Protein AF-A0A9E5PA69-F1 (afdb_monomer_lite)

pLDDT: mean 85.33, std 10.98, range [56.16, 97.38]

Radius of gyration: 23.43 Å; chains: 1; bounding box: 46×42×72 Å

Structure (mmCIF, N/CA/C/O backbone):
data_AF-A0A9E5PA69-F1
#
_entry.id   AF-A0A9E5PA69-F1
#
loop_
_atom_site.group_PDB
_atom_site.id
_atom_site.type_symbol
_atom_site.label_atom_id
_atom_site.label_alt_id
_atom_site.label_comp_id
_atom_site.label_asym_id
_atom_site.label_entity_id
_atom_site.label_seq_id
_atom_site.pdbx_PDB_ins_code
_atom_site.Cartn_x
_atom_site.Cartn_y
_atom_site.Cartn_z
_atom_site.occupancy
_atom_site.B_iso_or_equiv
_atom_site.auth_seq_id
_atom_site.auth_comp_id
_atom_site.auth_asym_id
_atom_site.auth_atom_id
_atom_site.pdbx_PDB_model_num
ATOM 1 N N . MET A 1 1 ? 2.202 -19.490 -11.678 1.00 67.19 1 MET A N 1
ATOM 2 C CA . MET A 1 1 ? 1.284 -19.290 -10.526 1.00 67.19 1 MET A CA 1
ATOM 3 C C . MET A 1 1 ? 1.966 -19.084 -9.165 1.00 67.19 1 MET A C 1
ATOM 5 O O . MET A 1 1 ? 1.636 -18.099 -8.520 1.00 67.19 1 MET A O 1
ATOM 9 N N . ARG A 1 2 ? 2.890 -19.939 -8.676 1.00 86.44 2 ARG A N 1
ATOM 10 C CA . ARG A 1 2 ? 3.518 -19.733 -7.339 1.00 86.44 2 ARG A CA 1
ATOM 11 C C . ARG A 1 2 ? 4.260 -18.390 -7.204 1.00 86.44 2 ARG A C 1
ATOM 13 O O . ARG A 1 2 ? 4.097 -17.722 -6.191 1.00 86.44 2 ARG A O 1
ATOM 20 N N . ALA A 1 3 ? 5.015 -17.992 -8.231 1.00 87.19 3 ALA A N 1
ATOM 21 C CA . ALA A 1 3 ? 5.739 -16.718 -8.275 1.00 87.19 3 ALA A CA 1
ATOM 22 C C . ALA A 1 3 ? 4.803 -15.497 -8.220 1.00 87.19 3 ALA A C 1
ATOM 24 O O . ALA A 1 3 ? 4.945 -14.659 -7.339 1.00 87.19 3 ALA A O 1
ATOM 25 N N . GLN A 1 4 ? 3.781 -15.453 -9.082 1.00 89.00 4 GLN A N 1
ATOM 26 C CA . GLN A 1 4 ? 2.771 -14.382 -9.103 1.00 89.00 4 GLN A CA 1
ATOM 27 C C . GLN A 1 4 ? 2.048 -14.230 -7.760 1.00 89.00 4 GLN A C 1
ATOM 29 O O . GLN A 1 4 ? 1.807 -13.116 -7.309 1.00 89.00 4 GLN A O 1
ATOM 34 N N . ARG A 1 5 ? 1.744 -15.343 -7.078 1.00 92.94 5 ARG A N 1
ATOM 35 C CA . ARG A 1 5 ? 1.126 -15.296 -5.748 1.00 92.94 5 ARG A CA 1
ATOM 36 C C . ARG A 1 5 ? 2.055 -14.692 -4.692 1.00 92.94 5 ARG A C 1
ATOM 38 O O . ARG A 1 5 ? 1.574 -13.954 -3.843 1.00 92.94 5 ARG A O 1
ATOM 45 N N . ARG A 1 6 ? 3.361 -14.982 -4.744 1.00 94.94 6 ARG A N 1
ATOM 46 C CA . ARG A 1 6 ? 4.347 -14.332 -3.864 1.00 94.94 6 ARG A CA 1
ATOM 47 C C . ARG A 1 6 ? 4.488 -12.846 -4.178 1.00 94.94 6 ARG A C 1
ATOM 49 O O . ARG A 1 6 ? 4.497 -12.050 -3.253 1.00 94.94 6 ARG A O 1
ATOM 56 N N . LEU A 1 7 ? 4.525 -12.469 -5.456 1.00 95.81 7 LEU A N 1
ATOM 57 C CA . LEU A 1 7 ? 4.547 -11.060 -5.851 1.00 95.81 7 LEU A CA 1
ATOM 58 C C . LEU A 1 7 ? 3.320 -10.310 -5.319 1.00 95.81 7 LEU A C 1
ATOM 60 O O . LEU A 1 7 ? 3.471 -9.252 -4.727 1.00 95.81 7 LEU A O 1
ATOM 64 N N . ALA A 1 8 ? 2.121 -10.886 -5.439 1.00 95.38 8 ALA A N 1
ATOM 65 C CA . ALA A 1 8 ? 0.906 -10.294 -4.877 1.00 95.38 8 ALA A CA 1
ATOM 66 C C . ALA A 1 8 ? 0.974 -10.121 -3.345 1.00 95.38 8 ALA A C 1
ATOM 68 O O . ALA A 1 8 ? 0.465 -9.138 -2.813 1.00 95.38 8 ALA A O 1
ATOM 69 N N . GLN A 1 9 ? 1.621 -11.049 -2.631 1.00 95.50 9 GLN A N 1
ATOM 70 C CA . GLN A 1 9 ? 1.851 -10.923 -1.186 1.00 95.50 9 GLN A CA 1
ATOM 71 C C . GLN A 1 9 ? 2.828 -9.790 -0.854 1.00 95.50 9 GLN A C 1
ATOM 73 O O . GLN A 1 9 ? 2.574 -9.040 0.084 1.00 95.50 9 GLN A O 1
ATOM 78 N N . GLU A 1 10 ? 3.909 -9.643 -1.621 1.00 96.50 10 GLU A N 1
ATOM 79 C CA . GLU A 1 10 ? 4.859 -8.539 -1.442 1.00 96.50 10 GLU A CA 1
ATOM 80 C C . GLU A 1 10 ? 4.241 -7.182 -1.798 1.00 96.50 10 GLU A C 1
ATOM 82 O O . GLU A 1 10 ? 4.454 -6.216 -1.073 1.00 96.50 10 GLU A O 1
ATOM 87 N N . ILE A 1 11 ? 3.390 -7.116 -2.830 1.00 97.38 11 ILE A N 1
ATOM 88 C CA . ILE A 1 11 ? 2.582 -5.924 -3.139 1.00 97.38 11 ILE A CA 1
ATOM 89 C C . ILE A 1 11 ? 1.719 -5.545 -1.933 1.00 97.38 11 ILE A C 1
ATOM 91 O O . ILE A 1 11 ? 1.749 -4.399 -1.497 1.00 97.38 11 ILE A O 1
ATOM 95 N N . HIS A 1 12 ? 0.977 -6.499 -1.36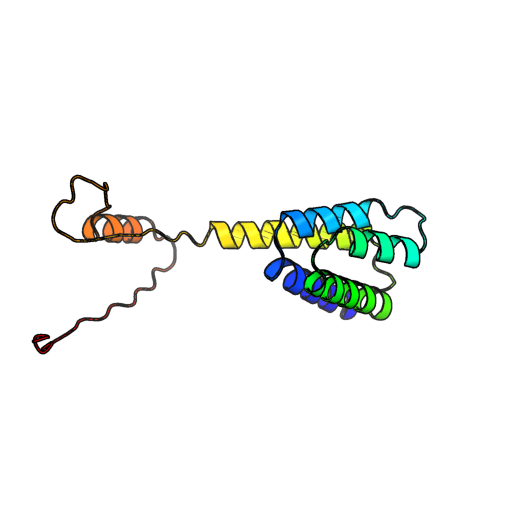4 1.00 96.19 12 HIS A N 1
ATOM 96 C CA . HIS A 1 12 ? 0.131 -6.225 -0.203 1.00 96.19 12 HIS A CA 1
ATOM 97 C C . HIS A 1 12 ? 0.942 -5.737 1.007 1.00 96.19 12 HIS A C 1
ATOM 99 O O . HIS A 1 12 ? 0.555 -4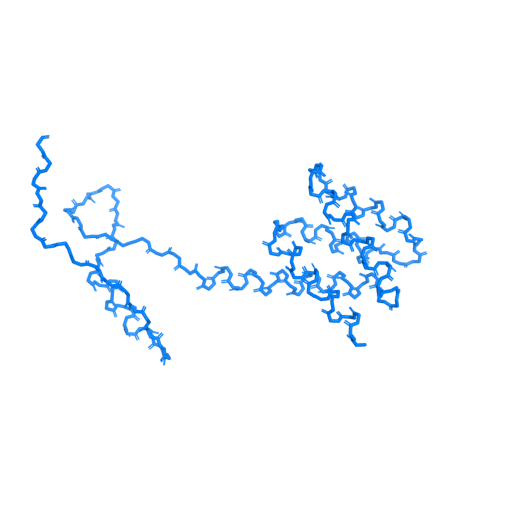.756 1.633 1.00 96.19 12 HIS A O 1
ATOM 105 N N . ARG A 1 13 ? 2.081 -6.375 1.312 1.00 94.88 13 ARG A N 1
ATOM 106 C CA . ARG A 1 13 ? 2.978 -5.947 2.401 1.00 94.88 13 ARG A CA 1
ATOM 107 C C . ARG A 1 13 ? 3.494 -4.531 2.197 1.00 94.88 13 ARG A C 1
ATOM 109 O O . ARG A 1 13 ? 3.527 -3.757 3.145 1.00 94.88 13 ARG A O 1
ATOM 116 N N . LEU A 1 14 ? 3.886 -4.202 0.967 1.00 94.94 14 LEU A N 1
ATOM 117 C CA . LEU A 1 14 ? 4.351 -2.867 0.628 1.00 94.94 14 LEU A CA 1
ATOM 118 C C . LEU A 1 14 ? 3.231 -1.840 0.834 1.00 94.94 14 LEU A C 1
ATOM 120 O O . LEU A 1 14 ? 3.456 -0.825 1.473 1.00 94.94 14 LEU A O 1
ATOM 124 N N . VAL A 1 15 ? 2.019 -2.118 0.355 1.00 95.88 15 VAL A N 1
ATOM 125 C CA . VAL A 1 15 ? 0.875 -1.207 0.507 1.00 95.88 15 VAL A CA 1
ATOM 126 C C . VAL A 1 15 ? 0.465 -1.016 1.967 1.00 95.88 15 VAL A C 1
ATOM 128 O O . VAL A 1 15 ? 0.205 0.109 2.370 1.00 95.88 15 VAL A O 1
ATOM 131 N N . ALA A 1 16 ? 0.444 -2.077 2.776 1.00 92.31 16 ALA A N 1
ATOM 132 C CA . ALA A 1 16 ? 0.051 -1.982 4.183 1.00 92.31 16 ALA A CA 1
ATOM 133 C C . ALA A 1 16 ? 0.952 -1.029 4.999 1.00 92.31 16 ALA A C 1
ATOM 135 O O . ALA A 1 16 ? 0.486 -0.398 5.955 1.00 92.31 16 ALA A O 1
ATOM 136 N N . ASP A 1 17 ? 2.221 -0.910 4.596 1.00 90.56 17 ASP A N 1
ATOM 137 C CA . ASP A 1 17 ? 3.258 -0.150 5.295 1.00 90.56 17 ASP A CA 1
ATOM 138 C C . ASP A 1 17 ? 3.506 1.255 4.706 1.00 90.56 17 ASP A C 1
ATOM 140 O O . ASP A 1 17 ? 4.260 2.033 5.297 1.00 90.56 17 ASP A O 1
ATOM 144 N N . LEU A 1 18 ? 2.917 1.597 3.552 1.00 90.81 18 LEU A N 1
ATOM 145 C CA . LEU A 1 18 ? 3.150 2.870 2.861 1.00 90.81 18 LEU A CA 1
ATOM 146 C C . LEU A 1 18 ? 1.907 3.775 2.842 1.00 90.81 18 LEU A C 1
ATOM 148 O O . LEU A 1 18 ? 0.790 3.275 2.775 1.00 90.81 18 LEU A O 1
ATOM 152 N N . PRO A 1 19 ? 2.080 5.113 2.838 1.00 89.81 19 PRO A N 1
ATOM 153 C CA . PRO A 1 19 ? 0.983 6.043 2.570 1.00 89.81 19 PRO A CA 1
ATOM 154 C C . PRO A 1 19 ? 0.433 5.898 1.145 1.00 89.81 19 PRO A C 1
ATOM 156 O O . PRO A 1 19 ? 1.202 5.696 0.195 1.00 89.81 19 PRO A O 1
ATOM 159 N N . ASP A 1 20 ? -0.872 6.107 0.981 1.00 90.44 20 ASP A N 1
ATOM 160 C CA . ASP A 1 20 ? -1.575 5.982 -0.301 1.00 90.44 20 ASP A CA 1
ATOM 161 C C . ASP A 1 20 ? -0.994 6.884 -1.394 1.00 90.44 20 ASP A C 1
ATOM 163 O O . ASP A 1 20 ? -0.861 6.463 -2.546 1.00 90.44 20 ASP A O 1
ATOM 167 N N . GLU A 1 21 ? -0.585 8.115 -1.074 1.00 91.00 21 GLU A N 1
ATOM 168 C CA . GLU A 1 21 ? 0.018 9.024 -2.056 1.00 91.00 21 GLU A CA 1
ATOM 169 C C . GLU A 1 21 ? 1.310 8.449 -2.644 1.00 91.00 21 GLU A C 1
ATOM 171 O O . GLU A 1 21 ? 1.614 8.646 -3.827 1.00 91.00 21 GLU A O 1
ATOM 176 N N . LEU A 1 22 ? 2.067 7.712 -1.831 1.00 92.31 22 LEU A N 1
ATOM 177 C CA . LEU A 1 22 ? 3.312 7.100 -2.262 1.00 92.31 22 LEU A CA 1
ATOM 178 C C . LEU A 1 22 ? 3.055 5.865 -3.123 1.00 92.31 22 LEU A C 1
ATOM 180 O O . LEU A 1 22 ? 3.704 5.706 -4.157 1.00 92.31 22 LEU A O 1
ATOM 184 N N . VAL A 1 23 ? 2.082 5.032 -2.744 1.00 94.88 23 VAL A N 1
ATOM 185 C CA . VAL A 1 23 ? 1.655 3.886 -3.559 1.00 94.88 23 VAL A CA 1
ATOM 186 C C . VAL A 1 23 ? 1.152 4.364 -4.922 1.00 94.88 23 VAL A C 1
ATOM 188 O O . VAL A 1 23 ? 1.563 3.831 -5.952 1.00 94.88 23 VAL A O 1
ATOM 191 N N . ASN A 1 24 ? 0.343 5.426 -4.949 1.00 93.62 24 ASN A N 1
ATOM 192 C CA . ASN A 1 24 ? -0.136 6.046 -6.182 1.00 93.62 24 ASN A CA 1
ATOM 193 C C . ASN A 1 24 ? 1.011 6.615 -7.029 1.00 93.62 24 ASN A C 1
ATOM 195 O O . ASN A 1 24 ? 1.027 6.455 -8.251 1.00 93.62 24 ASN A O 1
ATOM 199 N N . SER A 1 25 ? 1.997 7.259 -6.402 1.00 92.56 25 SER A N 1
ATOM 200 C CA . SER A 1 25 ? 3.182 7.777 -7.098 1.00 92.56 25 SER A CA 1
ATOM 201 C C . SER A 1 25 ? 4.015 6.651 -7.717 1.00 92.56 25 SER A C 1
ATOM 203 O O . SER A 1 25 ? 4.427 6.754 -8.874 1.00 92.56 25 SER A O 1
ATOM 205 N N . LEU A 1 26 ? 4.201 5.549 -6.985 1.00 94.00 26 LEU A N 1
ATOM 206 C CA . LEU A 1 26 ? 4.899 4.359 -7.462 1.00 94.00 26 LEU A CA 1
ATOM 207 C C . LEU A 1 26 ? 4.147 3.691 -8.619 1.00 94.00 26 LEU A C 1
ATOM 209 O O . LEU A 1 26 ? 4.742 3.426 -9.663 1.00 94.00 26 LEU A O 1
ATOM 213 N N . ALA A 1 27 ? 2.837 3.479 -8.478 1.00 94.88 27 ALA A N 1
ATOM 214 C CA . ALA A 1 27 ? 2.003 2.925 -9.539 1.00 94.88 27 ALA A CA 1
ATOM 215 C C . ALA A 1 27 ? 2.071 3.791 -10.806 1.00 94.88 27 ALA A C 1
ATOM 217 O O . ALA A 1 27 ? 2.300 3.274 -11.894 1.00 94.88 27 ALA A O 1
ATOM 218 N N . ASN A 1 28 ? 1.994 5.118 -10.674 1.00 92.50 28 ASN A N 1
ATOM 219 C CA . ASN A 1 28 ? 2.141 6.040 -11.802 1.00 92.50 28 ASN A CA 1
ATOM 220 C C . ASN A 1 28 ? 3.525 5.972 -12.468 1.00 92.50 28 ASN A C 1
ATOM 222 O O . ASN A 1 28 ? 3.622 6.096 -13.693 1.00 92.50 28 ASN A O 1
ATOM 226 N N . ALA A 1 29 ? 4.596 5.782 -11.692 1.00 92.06 29 ALA A N 1
ATOM 227 C CA . ALA A 1 29 ? 5.942 5.607 -12.233 1.00 92.06 29 ALA A CA 1
ATOM 228 C C . ALA A 1 29 ? 6.063 4.312 -13.057 1.00 92.06 29 ALA A C 1
ATOM 230 O O . ALA A 1 29 ? 6.711 4.316 -14.108 1.00 92.06 29 ALA A O 1
ATOM 231 N N . LEU A 1 30 ? 5.402 3.236 -12.617 1.00 91.94 30 LEU A N 1
ATOM 232 C CA . LEU A 1 30 ? 5.397 1.930 -13.282 1.00 91.94 30 LEU A CA 1
ATOM 233 C C . LEU A 1 30 ? 4.465 1.882 -14.505 1.00 91.94 30 LEU A C 1
ATOM 235 O O . LEU A 1 30 ? 4.870 1.370 -15.545 1.00 91.94 30 LEU A O 1
ATOM 239 N N . SER A 1 31 ? 3.280 2.497 -14.452 1.00 89.44 31 SER A N 1
ATOM 240 C CA . SER A 1 31 ? 2.345 2.571 -15.593 1.00 89.44 31 SER A CA 1
ATOM 241 C C . SER A 1 31 ? 2.899 3.361 -16.784 1.00 89.44 31 SER A C 1
ATOM 243 O O . SER A 1 31 ? 2.417 3.239 -17.903 1.00 89.44 31 SER A O 1
ATOM 245 N N . ARG A 1 32 ? 3.924 4.195 -16.565 1.00 81.25 32 ARG A N 1
ATOM 246 C CA . ARG A 1 32 ? 4.628 4.951 -17.616 1.00 81.25 32 ARG A CA 1
ATOM 247 C C . ARG A 1 32 ? 5.883 4.226 -18.117 1.00 81.25 32 ARG A C 1
ATOM 249 O O . ARG A 1 32 ? 6.796 4.867 -18.650 1.00 81.25 32 ARG A O 1
ATOM 256 N N . ALA A 1 33 ? 5.979 2.914 -17.899 1.00 75.31 33 ALA A N 1
ATOM 257 C CA . ALA A 1 33 ? 7.135 2.120 -18.292 1.00 75.31 33 ALA A CA 1
ATOM 258 C C . ALA A 1 33 ? 7.302 2.042 -19.816 1.00 75.31 33 ALA A C 1
ATOM 260 O O . ALA A 1 33 ? 8.410 2.281 -20.293 1.00 75.31 33 ALA A O 1
ATOM 261 N N . GLY A 1 34 ? 6.230 1.794 -20.577 1.00 74.88 34 GLY A N 1
ATOM 262 C CA . GLY A 1 34 ? 6.302 1.655 -22.036 1.00 74.88 34 GLY A CA 1
ATOM 263 C C . GLY A 1 34 ? 7.398 0.668 -22.462 1.00 74.88 34 GLY A C 1
ATOM 264 O O . GLY A 1 34 ? 7.518 -0.414 -21.900 1.00 74.88 34 GLY A O 1
ATOM 265 N N . THR A 1 35 ? 8.246 1.063 -23.417 1.00 73.94 35 THR A N 1
ATOM 266 C CA . THR A 1 35 ? 9.403 0.268 -23.881 1.00 73.94 35 THR A CA 1
ATOM 267 C C . THR A 1 35 ? 10.702 0.563 -23.115 1.00 73.94 35 THR A C 1
ATOM 269 O O . THR A 1 35 ? 11.790 0.323 -23.642 1.00 73.94 35 THR A O 1
ATOM 272 N N . ALA A 1 36 ? 10.632 1.174 -21.928 1.00 80.19 36 ALA A N 1
ATOM 273 C CA . ALA A 1 36 ? 11.823 1.539 -21.166 1.00 80.19 36 ALA A CA 1
ATOM 274 C C . ALA A 1 36 ? 12.553 0.305 -20.613 1.00 80.19 36 ALA A C 1
ATOM 276 O O . ALA A 1 36 ? 11.932 -0.684 -20.229 1.00 80.19 36 ALA A O 1
ATOM 277 N N . ASP A 1 37 ? 13.880 0.401 -20.509 1.00 87.31 37 ASP A N 1
ATOM 278 C CA . ASP A 1 37 ? 14.693 -0.618 -19.842 1.00 87.31 37 ASP A CA 1
ATOM 279 C C . ASP A 1 37 ? 14.373 -0.679 -18.338 1.00 87.31 37 ASP A C 1
ATOM 281 O O . ASP A 1 37 ? 14.084 0.341 -17.695 1.00 87.31 37 ASP A O 1
ATOM 285 N N . TRP A 1 38 ? 14.499 -1.871 -17.754 1.00 87.62 38 TRP A N 1
ATOM 286 C CA . TRP A 1 38 ? 14.287 -2.134 -16.333 1.00 87.62 38 TRP A CA 1
ATOM 287 C C . TRP A 1 38 ? 15.068 -1.165 -15.442 1.00 87.62 38 TRP A C 1
ATOM 289 O O . TRP A 1 38 ? 14.530 -0.646 -14.465 1.00 87.62 38 TRP A O 1
ATOM 299 N N . ARG A 1 39 ? 16.317 -0.840 -15.805 1.00 89.56 39 ARG A N 1
ATOM 300 C CA . ARG A 1 39 ? 17.141 0.118 -15.046 1.00 89.56 39 ARG A CA 1
ATOM 301 C C . ARG A 1 39 ? 16.483 1.493 -14.929 1.00 89.56 39 ARG A C 1
ATOM 303 O O . ARG A 1 39 ? 16.537 2.104 -13.865 1.00 89.56 39 ARG A O 1
ATOM 310 N N . GLN A 1 40 ? 15.839 1.969 -15.995 1.00 90.00 40 GLN A N 1
ATOM 311 C CA . GLN A 1 40 ? 15.148 3.262 -16.004 1.00 90.00 40 GLN A CA 1
ATOM 312 C C . GLN A 1 40 ? 13.822 3.205 -15.246 1.00 90.00 40 GLN A C 1
ATOM 314 O O . GLN A 1 40 ? 13.439 4.176 -14.596 1.00 90.00 40 GLN A O 1
ATOM 319 N N . ILE A 1 41 ? 13.106 2.082 -15.323 1.00 89.06 41 ILE A N 1
ATOM 320 C CA . ILE A 1 41 ? 11.887 1.850 -14.538 1.00 89.06 41 ILE A CA 1
ATOM 321 C C . ILE A 1 41 ? 12.230 1.868 -13.045 1.00 89.06 41 ILE A C 1
ATOM 323 O O . ILE A 1 41 ? 11.630 2.630 -12.289 1.00 89.06 41 ILE A O 1
ATOM 327 N N . ARG A 1 42 ? 13.257 1.110 -12.641 1.00 92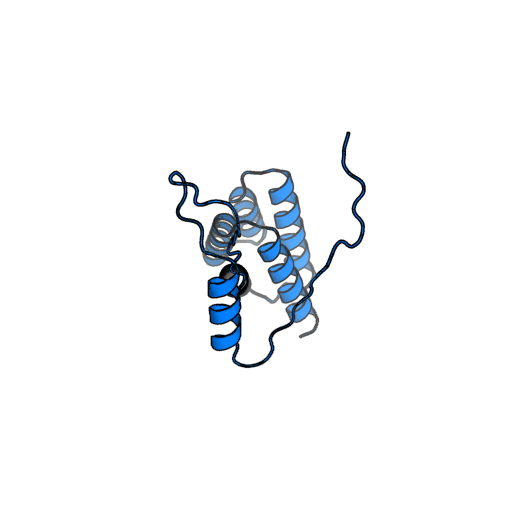.75 42 ARG A N 1
ATOM 328 C CA . ARG A 1 42 ? 13.726 1.035 -11.254 1.00 92.75 42 ARG A CA 1
ATOM 329 C C . ARG A 1 42 ? 14.167 2.397 -10.725 1.00 92.75 42 ARG A C 1
ATOM 331 O O . ARG A 1 42 ? 13.749 2.776 -9.638 1.00 92.75 42 ARG A O 1
ATOM 338 N N . ALA A 1 43 ? 14.974 3.140 -11.487 1.00 90.69 43 ALA A N 1
ATOM 339 C CA . ALA A 1 43 ? 15.421 4.475 -11.085 1.00 90.69 43 ALA A CA 1
ATOM 340 C C . ALA A 1 43 ? 14.233 5.421 -10.847 1.00 90.69 43 ALA A C 1
ATOM 342 O O . ALA A 1 43 ? 14.119 5.989 -9.768 1.00 90.69 43 ALA A O 1
ATOM 343 N N . ARG A 1 44 ? 13.287 5.497 -11.795 1.00 89.94 44 ARG A N 1
ATOM 344 C CA . ARG A 1 44 ? 12.079 6.331 -11.656 1.00 89.94 44 ARG A CA 1
ATOM 345 C C . ARG A 1 44 ? 11.225 5.946 -10.448 1.00 89.94 44 ARG A C 1
ATOM 347 O O . ARG A 1 44 ? 10.737 6.825 -9.746 1.00 89.94 44 ARG A O 1
ATOM 354 N N . ALA A 1 45 ? 11.038 4.650 -10.216 1.00 90.81 45 ALA A N 1
ATOM 355 C CA . ALA A 1 45 ? 10.259 4.141 -9.094 1.00 90.81 45 ALA A CA 1
ATOM 356 C C . ALA A 1 45 ? 10.896 4.486 -7.735 1.00 90.81 45 ALA A C 1
ATOM 358 O O . ALA A 1 45 ? 10.189 4.877 -6.810 1.00 90.81 45 ALA A O 1
ATOM 359 N N . VAL A 1 46 ? 12.225 4.394 -7.621 1.00 91.69 46 VAL A N 1
ATOM 360 C CA . VAL A 1 46 ? 12.958 4.772 -6.401 1.00 91.69 46 VAL A CA 1
ATOM 361 C C . VAL A 1 46 ? 12.998 6.294 -6.219 1.00 91.69 46 VAL A C 1
ATOM 363 O O . VAL A 1 46 ? 12.815 6.778 -5.103 1.00 91.69 46 VAL A O 1
ATOM 366 N N . ASP A 1 47 ? 13.181 7.058 -7.298 1.00 89.31 47 ASP A N 1
ATOM 367 C CA . ASP A 1 47 ? 13.220 8.527 -7.263 1.00 89.31 47 ASP A CA 1
ATOM 368 C C . ASP A 1 47 ? 11.865 9.151 -6.901 1.00 89.31 47 ASP A C 1
ATOM 370 O O . ASP A 1 47 ? 11.826 10.240 -6.326 1.00 89.31 47 ASP A O 1
ATOM 374 N N . ALA A 1 48 ? 10.755 8.452 -7.169 1.00 85.81 48 ALA A N 1
ATOM 375 C CA . ALA A 1 48 ? 9.417 8.859 -6.734 1.00 85.81 48 ALA A CA 1
ATOM 376 C C . ALA A 1 48 ? 9.264 8.893 -5.201 1.00 85.81 48 ALA A C 1
ATOM 378 O O . ALA A 1 48 ? 8.344 9.520 -4.677 1.00 85.81 48 ALA A O 1
ATOM 379 N N . VAL A 1 49 ? 10.167 8.240 -4.468 1.00 87.75 49 VAL A N 1
ATOM 380 C CA . VAL A 1 49 ? 10.173 8.196 -3.007 1.00 87.75 49 VAL A CA 1
ATOM 381 C C . VAL A 1 49 ? 11.178 9.217 -2.484 1.00 87.75 49 VAL A C 1
ATOM 383 O O . VAL A 1 49 ? 12.325 9.226 -2.913 1.00 87.75 49 VAL A O 1
ATOM 386 N N . ALA A 1 50 ? 10.811 10.071 -1.528 1.00 85.00 50 ALA A N 1
ATOM 387 C CA . ALA A 1 50 ? 11.753 11.038 -0.943 1.00 85.00 50 ALA A CA 1
ATOM 388 C C . ALA A 1 50 ? 12.567 10.458 0.231 1.00 85.00 50 ALA A C 1
ATOM 390 O O . ALA A 1 50 ? 13.742 10.777 0.402 1.00 85.00 50 ALA A O 1
ATOM 391 N N . GLN A 1 51 ? 11.945 9.607 1.050 1.00 87.62 51 GLN A N 1
ATOM 392 C CA . GLN A 1 51 ? 12.514 9.132 2.313 1.00 87.62 51 GLN A CA 1
ATOM 393 C C . GLN A 1 51 ? 13.501 7.966 2.101 1.00 87.62 51 GLN A C 1
ATOM 395 O O . GLN A 1 51 ? 13.116 6.968 1.489 1.00 87.62 51 GLN A O 1
ATOM 400 N N . PRO A 1 52 ? 14.737 8.022 2.642 1.00 86.69 52 PRO A N 1
ATOM 401 C CA . PRO A 1 52 ? 15.758 6.991 2.416 1.00 86.69 52 PRO A CA 1
ATOM 402 C C . PRO A 1 52 ? 15.351 5.571 2.833 1.00 86.69 52 PRO A C 1
ATOM 404 O O . PRO A 1 52 ? 15.520 4.645 2.048 1.00 86.69 52 PRO A O 1
ATOM 407 N N . GLY A 1 53 ? 14.761 5.395 4.022 1.00 86.81 53 GLY A N 1
ATOM 408 C CA . GLY A 1 53 ? 14.336 4.064 4.484 1.00 86.81 53 GLY A CA 1
ATOM 409 C C . GLY A 1 53 ? 13.209 3.467 3.634 1.00 86.81 53 GLY A C 1
ATOM 410 O O . GLY A 1 53 ? 13.139 2.262 3.423 1.00 86.81 53 GLY A O 1
ATOM 411 N N . VAL A 1 54 ? 12.352 4.319 3.069 1.00 89.25 54 VAL A N 1
ATOM 412 C CA . VAL A 1 54 ? 11.282 3.874 2.173 1.00 89.25 54 VAL A CA 1
ATOM 413 C C . VAL A 1 54 ? 11.826 3.545 0.780 1.00 89.25 54 VAL A C 1
ATOM 415 O O . VAL A 1 54 ? 11.371 2.591 0.152 1.00 89.25 54 VAL A O 1
ATOM 418 N N . ARG A 1 55 ? 12.842 4.284 0.308 1.00 91.94 55 ARG A N 1
ATOM 419 C CA . ARG A 1 55 ? 13.551 3.983 -0.949 1.00 91.94 55 ARG A CA 1
ATOM 420 C C . ARG A 1 55 ? 14.179 2.601 -0.929 1.00 91.94 55 ARG A C 1
ATOM 422 O O . ARG A 1 55 ? 14.077 1.894 -1.925 1.00 91.94 55 ARG A O 1
ATOM 429 N N . GLU A 1 56 ? 14.823 2.240 0.177 1.00 91.69 56 GLU A N 1
ATOM 430 C CA . GLU A 1 56 ? 15.427 0.918 0.355 1.00 91.69 56 GLU A CA 1
ATOM 431 C C . GLU A 1 56 ? 14.371 -0.174 0.186 1.00 91.69 56 GLU A C 1
ATOM 433 O O . GLU A 1 56 ? 14.516 -1.042 -0.670 1.00 91.69 56 GLU A O 1
ATOM 438 N N . ARG A 1 57 ? 13.241 -0.040 0.883 1.00 92.62 57 ARG A N 1
ATOM 439 C CA . ARG A 1 57 ? 12.150 -1.016 0.836 1.00 92.62 57 ARG A CA 1
ATOM 440 C C . ARG A 1 57 ? 11.486 -1.141 -0.535 1.0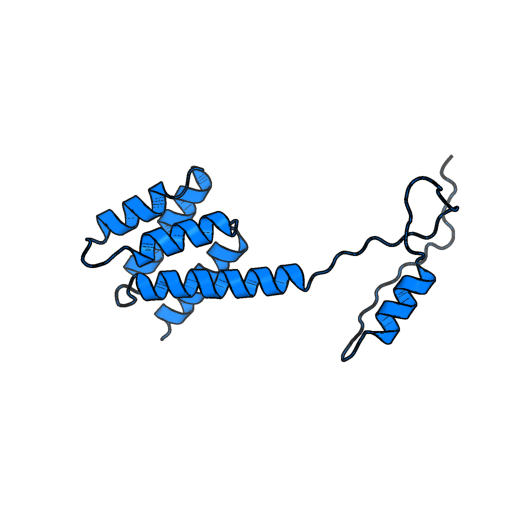0 92.62 57 ARG A C 1
ATOM 442 O O . ARG A 1 57 ? 11.177 -2.243 -0.982 1.00 92.62 57 ARG A O 1
ATOM 449 N N . VAL A 1 58 ? 11.295 -0.021 -1.235 1.00 94.56 58 VAL A N 1
ATOM 450 C CA . VAL A 1 58 ? 10.825 -0.029 -2.630 1.00 94.56 58 VAL A CA 1
ATOM 451 C C . VAL A 1 58 ? 11.866 -0.681 -3.544 1.00 94.56 58 VAL A C 1
ATOM 453 O O . VAL A 1 58 ? 11.504 -1.467 -4.413 1.00 94.56 58 VAL A O 1
ATOM 456 N N . GLY A 1 59 ? 13.156 -0.413 -3.333 1.00 94.06 59 GLY A N 1
ATOM 457 C CA . GLY A 1 59 ? 14.249 -1.062 -4.056 1.00 94.06 59 GLY A CA 1
ATOM 458 C C . GLY A 1 59 ? 14.249 -2.582 -3.881 1.00 94.06 59 GLY A C 1
ATOM 459 O O . GLY A 1 59 ? 14.273 -3.301 -4.876 1.00 94.06 59 GLY A O 1
ATOM 460 N N . GLU A 1 60 ? 14.137 -3.062 -2.641 1.00 94.31 60 GLU A N 1
ATOM 461 C CA . GLU A 1 60 ? 14.035 -4.489 -2.314 1.00 94.31 60 GLU A CA 1
ATOM 462 C C . GLU A 1 60 ? 12.833 -5.150 -2.996 1.00 94.31 60 GLU A C 1
ATOM 464 O O . GLU A 1 60 ? 12.965 -6.227 -3.580 1.00 94.31 60 GLU A O 1
ATOM 469 N N . PHE A 1 61 ? 11.672 -4.490 -2.980 1.00 96.12 61 PHE A N 1
ATOM 470 C CA . PHE A 1 61 ? 10.480 -4.959 -3.685 1.00 96.12 61 PHE A CA 1
ATOM 471 C C . PHE A 1 61 ? 10.720 -5.096 -5.197 1.00 96.12 61 PHE A C 1
ATOM 473 O O . PHE A 1 61 ? 10.378 -6.121 -5.793 1.00 96.12 61 PHE A O 1
ATOM 480 N N . LEU A 1 62 ? 11.328 -4.085 -5.825 1.00 95.19 62 LEU A N 1
ATOM 481 C CA . LEU A 1 62 ? 11.625 -4.091 -7.259 1.00 95.19 62 LEU A CA 1
ATOM 482 C C . LEU A 1 62 ? 12.627 -5.199 -7.614 1.00 95.19 62 LEU A C 1
ATOM 484 O O . LEU A 1 62 ? 12.435 -5.916 -8.597 1.00 95.19 62 LEU A O 1
ATOM 488 N N . ASP A 1 63 ? 13.668 -5.378 -6.801 1.00 94.56 63 ASP A N 1
ATOM 489 C CA . ASP A 1 63 ? 14.685 -6.411 -7.004 1.00 94.56 63 ASP A CA 1
ATOM 490 C C . ASP A 1 63 ? 14.096 -7.822 -6.803 1.00 94.56 63 ASP A C 1
ATOM 492 O O . ASP A 1 63 ? 14.386 -8.742 -7.581 1.00 94.56 63 ASP A O 1
ATOM 496 N N . PHE A 1 64 ? 13.195 -7.986 -5.826 1.00 95.62 64 PHE A N 1
ATOM 497 C CA . PHE A 1 64 ? 12.424 -9.212 -5.625 1.00 95.62 64 PHE A CA 1
ATOM 498 C C . PHE A 1 64 ? 11.552 -9.531 -6.840 1.00 95.62 64 PHE A C 1
ATOM 500 O O . PHE A 1 64 ? 11.589 -10.662 -7.336 1.00 95.62 64 PHE A O 1
ATOM 507 N N . TRP A 1 65 ? 10.783 -8.556 -7.329 1.00 95.06 65 TRP A N 1
ATOM 508 C CA . TRP A 1 65 ? 9.912 -8.726 -8.488 1.00 95.06 65 TRP A CA 1
ATOM 509 C C . TRP A 1 65 ? 10.712 -9.133 -9.727 1.00 95.06 65 TRP A C 1
ATOM 511 O O . TRP A 1 65 ? 10.417 -10.180 -10.307 1.00 95.06 65 TRP A O 1
ATOM 521 N N . CYS A 1 66 ? 11.765 -8.387 -10.069 1.00 93.19 66 CYS A N 1
ATOM 522 C CA . CYS A 1 66 ? 12.621 -8.676 -11.221 1.00 93.19 66 CYS A CA 1
ATOM 523 C C . CYS A 1 66 ? 13.206 -10.098 -11.170 1.00 93.19 66 CYS A C 1
ATOM 525 O O . CYS A 1 66 ? 13.221 -10.811 -12.171 1.00 93.19 66 CYS A O 1
ATOM 527 N N . SER A 1 67 ? 13.629 -10.546 -9.985 1.00 93.56 67 SER A N 1
ATOM 528 C CA . SER A 1 67 ? 14.266 -11.858 -9.819 1.00 93.56 67 SER A CA 1
ATOM 529 C C . SER A 1 67 ? 13.278 -13.030 -9.814 1.00 93.56 67 SER A C 1
ATOM 531 O O . SER A 1 67 ? 13.629 -14.134 -10.223 1.00 93.56 67 SER A O 1
ATOM 533 N N . ASN A 1 68 ? 12.056 -12.829 -9.311 1.00 94.25 68 ASN A N 1
ATOM 534 C CA . ASN A 1 68 ? 11.118 -13.927 -9.039 1.00 94.25 68 ASN A CA 1
ATOM 535 C C . ASN A 1 68 ? 9.945 -13.996 -10.019 1.00 94.25 68 ASN A C 1
ATOM 537 O O . ASN A 1 68 ? 9.337 -15.058 -10.156 1.00 94.25 68 ASN A O 1
ATOM 541 N N . ALA A 1 69 ? 9.591 -12.884 -10.658 1.00 93.56 69 ALA A N 1
ATOM 542 C CA . ALA A 1 69 ? 8.462 -12.786 -11.574 1.00 93.56 69 ALA A CA 1
ATOM 543 C C . ALA A 1 69 ? 8.770 -11.835 -12.754 1.00 93.56 69 ALA A C 1
ATOM 545 O O . ALA A 1 69 ? 8.015 -10.885 -12.969 1.00 93.56 69 ALA A O 1
ATOM 546 N N . PRO A 1 70 ? 9.844 -12.094 -13.531 1.00 91.00 70 PRO A N 1
ATOM 547 C CA . PRO A 1 70 ? 10.258 -11.234 -14.646 1.00 91.00 70 PRO A CA 1
ATOM 548 C C . PRO A 1 70 ? 9.224 -11.164 -15.779 1.00 91.00 70 PRO A C 1
ATOM 550 O O . PRO A 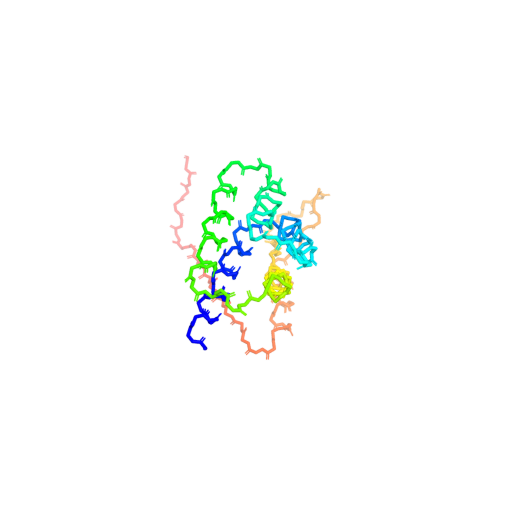1 70 ? 9.190 -10.184 -16.513 1.00 91.00 70 PRO A O 1
ATOM 553 N N . ASP A 1 71 ? 8.366 -12.181 -15.904 1.00 91.12 71 ASP A N 1
ATOM 554 C CA . ASP A 1 71 ? 7.307 -12.236 -16.920 1.00 91.12 71 ASP A CA 1
ATOM 555 C C . ASP A 1 71 ? 6.100 -11.341 -16.587 1.00 91.12 71 ASP A C 1
ATOM 557 O O . ASP A 1 71 ? 5.192 -11.200 -17.404 1.00 91.12 71 ASP A O 1
ATOM 561 N N . VAL A 1 72 ? 6.036 -10.790 -15.369 1.00 92.44 72 VAL A N 1
ATOM 562 C CA . VAL A 1 72 ? 4.980 -9.850 -14.980 1.00 92.44 72 VAL A CA 1
ATOM 563 C C . VAL A 1 72 ? 5.415 -8.464 -15.408 1.00 92.44 72 VAL A C 1
ATOM 565 O O . VAL A 1 72 ? 6.427 -7.956 -14.930 1.00 92.44 72 VAL A O 1
ATOM 568 N N . ASP A 1 73 ? 4.641 -7.861 -16.299 1.00 92.31 73 ASP A N 1
ATOM 569 C CA . ASP A 1 73 ? 4.918 -6.540 -16.831 1.00 92.31 73 ASP A CA 1
ATOM 570 C C . ASP A 1 73 ? 4.677 -5.426 -15.783 1.00 92.31 73 ASP A C 1
ATOM 572 O O . ASP A 1 73 ? 3.933 -5.613 -14.811 1.00 92.31 73 ASP A O 1
ATOM 576 N N . PRO A 1 74 ? 5.297 -4.245 -15.957 1.00 93.75 74 PRO A N 1
ATOM 577 C CA . PRO A 1 74 ? 5.142 -3.135 -15.021 1.00 93.75 74 PRO A CA 1
ATOM 578 C C . PRO A 1 74 ? 3.716 -2.615 -14.859 1.00 93.75 74 PRO A C 1
ATOM 580 O O . PRO A 1 74 ? 3.370 -2.161 -13.768 1.00 93.75 74 PRO A O 1
ATOM 583 N N . GLU A 1 75 ? 2.885 -2.687 -15.900 1.00 93.44 75 GLU A N 1
ATOM 584 C CA . GLU A 1 75 ? 1.497 -2.221 -15.838 1.00 93.44 75 GLU A CA 1
ATOM 585 C C . GLU A 1 75 ? 0.661 -3.151 -14.950 1.00 93.44 75 GLU A C 1
ATOM 587 O O . GLU A 1 75 ? -0.115 -2.679 -14.118 1.00 93.44 75 GLU A O 1
ATOM 592 N N . SER A 1 76 ? 0.896 -4.464 -15.029 1.00 94.81 76 SER A N 1
ATOM 593 C CA . SER A 1 76 ? 0.309 -5.456 -14.124 1.00 94.81 76 SER A CA 1
ATOM 594 C C . SER A 1 76 ? 0.683 -5.205 -12.660 1.00 94.81 76 SER A C 1
ATOM 596 O O . SER A 1 76 ? -0.172 -5.312 -11.776 1.00 94.81 76 SER A O 1
ATOM 598 N N . VAL A 1 77 ? 1.939 -4.843 -12.375 1.00 95.69 77 VAL A N 1
ATOM 599 C CA . VAL A 1 77 ? 2.363 -4.498 -11.005 1.00 95.69 77 VAL A CA 1
ATOM 600 C C . VAL A 1 77 ? 1.742 -3.188 -10.537 1.00 95.69 77 VAL A C 1
ATOM 602 O O . VAL A 1 77 ? 1.269 -3.117 -9.403 1.00 95.69 77 VAL A O 1
ATOM 605 N N . ALA A 1 78 ? 1.683 -2.1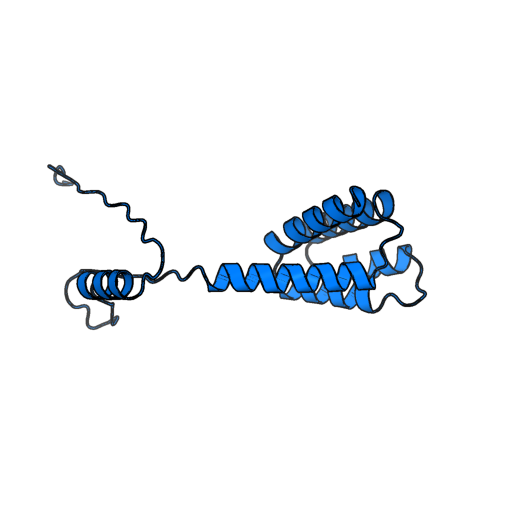74 -11.401 1.00 95.88 78 ALA A N 1
ATOM 606 C CA . ALA A 1 78 ? 1.036 -0.904 -11.094 1.00 95.88 78 ALA A CA 1
ATOM 607 C C . ALA A 1 78 ? -0.450 -1.089 -10.756 1.00 95.88 78 ALA A C 1
ATOM 609 O O . ALA A 1 78 ? -0.924 -0.583 -9.738 1.00 95.88 78 ALA A O 1
ATOM 610 N N . LEU A 1 79 ? -1.173 -1.875 -11.560 1.00 96.62 79 LEU A N 1
ATOM 611 C CA . LEU A 1 79 ? -2.564 -2.226 -11.288 1.00 96.62 79 LEU A CA 1
ATOM 612 C C . LEU A 1 79 ? -2.701 -3.007 -9.975 1.00 96.62 79 LEU A C 1
ATOM 614 O O . LEU A 1 79 ? -3.621 -2.748 -9.202 1.00 96.62 79 LEU A O 1
ATOM 618 N N . GLY A 1 80 ? -1.775 -3.928 -9.694 1.00 97.06 80 GLY A N 1
ATOM 619 C CA . GLY A 1 80 ? -1.731 -4.669 -8.435 1.00 97.06 80 GLY A CA 1
ATOM 620 C C . GLY A 1 80 ? -1.562 -3.765 -7.211 1.00 97.06 80 GLY A C 1
ATOM 621 O O . GLY A 1 80 ? -2.271 -3.950 -6.223 1.00 97.06 80 GLY A O 1
ATOM 622 N N . LEU A 1 81 ? -0.676 -2.767 -7.288 1.00 96.94 81 LEU A N 1
ATOM 623 C CA . LEU A 1 81 ? -0.478 -1.763 -6.237 1.00 96.94 81 LEU A CA 1
ATOM 624 C C . LEU A 1 81 ? -1.753 -0.948 -5.991 1.00 96.94 81 LEU A C 1
ATOM 626 O O . LEU A 1 81 ? -2.177 -0.823 -4.847 1.00 96.94 81 LEU A O 1
ATOM 630 N N . LEU A 1 82 ? -2.395 -0.452 -7.054 1.00 96.75 82 LEU A N 1
ATOM 631 C CA . LEU A 1 82 ? -3.641 0.318 -6.949 1.00 96.75 82 LEU A CA 1
ATOM 632 C C . LEU A 1 82 ? -4.788 -0.517 -6.370 1.00 96.75 82 LEU A C 1
ATOM 634 O O . LEU A 1 82 ? -5.529 -0.048 -5.510 1.00 96.75 82 LEU A O 1
ATOM 638 N N . ALA A 1 83 ? -4.927 -1.767 -6.816 1.00 96.50 83 ALA A N 1
ATOM 639 C CA . ALA A 1 83 ? -5.948 -2.672 -6.304 1.00 96.50 83 ALA A CA 1
ATOM 640 C C . ALA A 1 83 ? -5.729 -2.982 -4.817 1.00 96.50 83 ALA A C 1
ATOM 642 O O . ALA A 1 83 ? -6.679 -2.948 -4.037 1.00 96.50 83 ALA A O 1
ATOM 643 N N . ALA A 1 84 ? -4.484 -3.251 -4.415 1.00 96.50 84 ALA A N 1
ATOM 644 C CA . ALA A 1 84 ? -4.142 -3.476 -3.018 1.00 96.50 84 ALA A CA 1
ATOM 645 C C . ALA A 1 84 ? -4.389 -2.223 -2.163 1.00 96.50 84 ALA A C 1
ATOM 647 O O . ALA A 1 84 ? -4.957 -2.362 -1.084 1.00 96.50 84 ALA A O 1
ATOM 648 N N . ALA A 1 85 ? -4.041 -1.024 -2.649 1.00 95.19 85 ALA A N 1
ATOM 649 C CA . ALA A 1 85 ? -4.304 0.239 -1.950 1.00 95.19 85 ALA A CA 1
ATOM 650 C C . ALA A 1 85 ? -5.801 0.466 -1.740 1.00 95.19 85 ALA A C 1
ATOM 652 O O . ALA A 1 85 ? -6.240 0.723 -0.627 1.00 95.19 85 ALA A O 1
ATOM 653 N N . GLN A 1 86 ? -6.610 0.259 -2.781 1.00 93.81 86 GLN A N 1
ATOM 654 C CA . GLN A 1 86 ? -8.061 0.411 -2.687 1.00 93.81 86 GLN A CA 1
ATOM 655 C C . GLN A 1 86 ? -8.688 -0.557 -1.673 1.00 93.81 86 GLN A C 1
ATOM 657 O O . GLN A 1 86 ? -9.623 -0.198 -0.955 1.00 93.81 86 GLN A O 1
ATOM 662 N N . VAL A 1 87 ? -8.197 -1.798 -1.623 1.00 92.44 87 VAL A N 1
ATOM 663 C CA . VAL A 1 87 ? -8.646 -2.802 -0.650 1.00 92.44 87 VAL A CA 1
ATOM 664 C C . VAL A 1 87 ? -8.221 -2.411 0.764 1.00 92.44 87 VAL A C 1
ATOM 666 O O . VAL A 1 87 ? -9.034 -2.481 1.684 1.00 92.44 87 VAL A O 1
ATOM 669 N N . GLU A 1 88 ? -6.979 -1.969 0.935 1.00 90.88 88 GLU A N 1
ATOM 670 C CA . GLU A 1 88 ? -6.438 -1.546 2.223 1.00 90.88 88 GLU A CA 1
ATOM 671 C C . GLU A 1 88 ? -7.183 -0.323 2.773 1.00 90.88 88 GLU A C 1
ATOM 673 O O . GLU A 1 88 ? -7.622 -0.340 3.922 1.00 90.88 88 GLU A O 1
ATOM 678 N N . GLU A 1 89 ? -7.441 0.683 1.938 1.00 88.00 89 GLU A N 1
ATOM 679 C CA . GLU A 1 89 ? -8.207 1.866 2.330 1.00 88.00 89 GLU A CA 1
ATOM 680 C C . GLU A 1 89 ? -9.663 1.514 2.660 1.00 88.00 89 GLU A C 1
ATOM 682 O O . GLU A 1 89 ? -10.225 1.968 3.661 1.00 88.00 89 GLU A O 1
ATOM 687 N N . HIS A 1 90 ? -10.276 0.602 1.895 1.00 87.19 90 HIS A N 1
ATOM 688 C CA . HIS A 1 90 ? -11.594 0.071 2.236 1.00 87.19 90 HIS A CA 1
ATOM 689 C C . HIS A 1 90 ? -11.599 -0.609 3.616 1.00 87.19 90 HIS A C 1
ATOM 691 O O . HIS A 1 90 ? -12.541 -0.427 4.391 1.00 87.19 90 HIS A O 1
ATOM 697 N N . HIS A 1 91 ? -10.558 -1.372 3.956 1.00 84.31 91 HIS A N 1
ATOM 698 C CA . HIS A 1 91 ? -10.430 -1.993 5.274 1.00 84.31 91 HIS A CA 1
ATOM 699 C C . HIS A 1 91 ? -10.190 -0.967 6.389 1.00 84.31 91 HIS A C 1
ATOM 701 O O . HIS A 1 91 ? -10.846 -1.069 7.430 1.00 84.31 91 HIS A O 1
ATOM 707 N N . ARG A 1 92 ? -9.345 0.049 6.166 1.00 79.94 92 ARG A N 1
ATOM 708 C CA . ARG A 1 92 ? -9.097 1.143 7.123 1.00 79.94 92 ARG A CA 1
ATOM 709 C C . ARG A 1 92 ? -10.360 1.947 7.402 1.00 79.94 92 ARG A C 1
ATOM 711 O O . ARG A 1 92 ? -10.707 2.168 8.557 1.00 79.94 92 ARG A O 1
ATOM 718 N N . HIS A 1 93 ? -11.126 2.296 6.373 1.00 75.19 93 HIS A N 1
ATOM 719 C CA . HIS A 1 93 ? -12.394 3.009 6.536 1.00 75.19 93 HIS A CA 1
ATOM 720 C C . HIS A 1 93 ? -13.501 2.186 7.203 1.00 75.19 93 HIS A C 1
ATOM 722 O O . HIS A 1 93 ? -14.389 2.750 7.851 1.00 75.19 93 HIS A O 1
ATOM 728 N N . ARG A 1 94 ? -13.480 0.855 7.062 1.00 74.94 94 ARG A N 1
ATOM 729 C CA . ARG A 1 94 ? -14.405 -0.030 7.790 1.00 74.94 94 ARG A CA 1
ATOM 730 C C . ARG A 1 94 ? -14.095 -0.098 9.282 1.00 74.94 94 ARG A C 1
ATOM 732 O O . ARG A 1 94 ? -14.999 -0.375 10.069 1.00 74.94 94 ARG A O 1
ATOM 739 N N . GLN A 1 95 ? -12.857 0.174 9.682 1.00 63.75 95 GLN A N 1
ATOM 740 C CA . GLN A 1 95 ? -12.460 0.285 11.081 1.00 63.75 95 GLN A CA 1
ATOM 741 C C . GLN A 1 95 ? -12.815 1.683 11.609 1.00 63.75 95 GLN A C 1
ATOM 743 O O . GLN A 1 95 ? -11.969 2.561 11.751 1.00 63.75 95 GLN A O 1
ATOM 748 N N . ARG A 1 96 ? -14.100 1.914 11.902 1.00 64.06 96 ARG A N 1
ATOM 749 C CA . ARG A 1 96 ? -14.536 3.154 12.558 1.00 64.06 96 ARG A CA 1
ATOM 750 C C . ARG A 1 96 ? -14.208 3.115 14.047 1.00 64.06 96 ARG A C 1
ATOM 752 O O . ARG A 1 96 ? -14.793 2.337 14.796 1.00 64.06 96 ARG A O 1
ATOM 759 N N . LEU A 1 97 ? -13.303 3.993 14.470 1.00 67.62 97 LEU A N 1
ATOM 760 C CA . LEU A 1 97 ? -13.085 4.313 15.877 1.00 67.62 97 LEU A CA 1
ATOM 761 C C . LEU A 1 97 ? -14.008 5.472 16.267 1.00 67.62 97 LEU A C 1
ATOM 763 O O . LEU A 1 97 ? -13.808 6.605 15.836 1.00 67.62 97 LEU A O 1
ATOM 767 N N . GLU A 1 98 ? -15.021 5.192 17.084 1.00 69.44 98 GLU A N 1
ATOM 768 C CA . GLU A 1 98 ? -15.884 6.214 17.683 1.00 69.44 98 GLU A CA 1
ATOM 769 C C . GLU A 1 98 ? -15.605 6.307 19.185 1.00 69.44 98 GLU A C 1
ATOM 771 O O . GLU A 1 98 ? -15.770 5.328 19.916 1.00 69.44 98 GLU A O 1
ATOM 776 N N . LEU A 1 99 ? -15.195 7.488 19.659 1.00 70.00 99 LEU A N 1
ATOM 777 C CA . LEU A 1 99 ? -15.068 7.753 21.090 1.00 70.00 99 LEU A CA 1
ATOM 778 C C . LEU A 1 99 ? -16.455 7.980 21.692 1.00 70.00 99 LEU A C 1
ATOM 780 O O . LEU A 1 99 ? -17.241 8.795 21.206 1.00 70.00 99 LEU A O 1
ATOM 784 N N . VAL A 1 100 ? -16.729 7.284 22.786 1.00 71.25 100 VAL A N 1
ATOM 785 C CA . VAL A 1 100 ? -17.983 7.386 23.521 1.00 71.25 100 VAL A CA 1
ATOM 786 C C . VAL A 1 100 ? -17.661 7.523 25.003 1.00 71.25 100 VAL A C 1
ATOM 788 O O . VAL A 1 100 ? -16.772 6.836 25.505 1.00 71.25 100 VAL A O 1
ATOM 791 N N . TRP A 1 101 ? -18.348 8.428 25.699 1.00 71.25 101 TRP A N 1
ATOM 792 C CA . TRP A 1 101 ? -18.029 8.771 27.082 1.00 71.25 101 TRP A CA 1
ATOM 793 C C . TRP A 1 101 ? -19.300 8.953 27.913 1.00 71.25 101 TRP A C 1
ATOM 795 O O . TRP A 1 101 ? -20.261 9.593 27.492 1.00 71.25 101 TRP A O 1
ATOM 805 N N . THR A 1 102 ? -19.291 8.421 29.132 1.00 64.12 102 THR A N 1
ATOM 806 C CA . THR A 1 102 ? -20.310 8.674 30.161 1.00 64.12 102 THR A CA 1
ATOM 807 C C . THR A 1 102 ? -19.652 9.455 31.287 1.00 64.12 102 THR A C 1
ATOM 809 O O . THR A 1 102 ? -19.054 8.873 32.186 1.00 64.12 102 THR A O 1
ATOM 812 N N . GLY A 1 103 ? -19.736 10.780 31.204 1.00 63.97 103 GLY A N 1
ATOM 813 C CA . GLY A 1 103 ? -19.267 11.717 32.223 1.00 63.97 103 GLY A CA 1
ATOM 814 C C . GLY A 1 103 ? -20.319 12.795 32.489 1.00 63.97 103 GLY A C 1
ATOM 815 O O . GLY A 1 103 ? -21.334 12.817 31.792 1.00 63.97 103 GLY A O 1
ATOM 816 N N . PRO A 1 104 ? -20.110 13.670 33.488 1.00 60.09 104 PRO A N 1
ATOM 817 C CA . PRO A 1 104 ? -20.979 14.826 33.705 1.00 60.09 104 PRO A CA 1
ATOM 818 C C . PRO A 1 104 ? -21.068 15.662 32.421 1.00 60.09 104 PRO A C 1
ATOM 820 O O . PRO A 1 104 ? -20.065 15.780 31.714 1.00 60.09 104 PRO A O 1
ATOM 823 N N . ASP A 1 105 ? -22.251 16.211 32.119 1.00 58.22 105 ASP A N 1
ATOM 824 C CA . ASP A 1 105 ? -22.495 17.011 30.911 1.00 58.22 105 ASP A CA 1
ATOM 825 C C . ASP A 1 105 ? -21.437 18.115 30.788 1.00 58.22 105 ASP A C 1
ATOM 827 O O . ASP A 1 105 ? -21.464 19.124 31.496 1.00 58.22 105 ASP A O 1
ATOM 831 N N . SER A 1 106 ? -20.468 17.916 29.896 1.00 56.41 106 SER A N 1
ATOM 832 C CA . SER A 1 106 ? -19.474 18.935 29.591 1.00 56.41 106 SER A CA 1
ATOM 833 C C . SER A 1 106 ? -20.072 19.819 28.500 1.00 56.41 106 SER A C 1
ATOM 835 O O . SER A 1 106 ? -20.285 19.364 27.379 1.00 56.41 106 SER A O 1
ATOM 837 N N . GLN A 1 107 ? -20.337 21.092 28.801 1.00 56.78 107 GLN A N 1
ATOM 838 C CA . GLN A 1 107 ? -20.850 22.056 27.811 1.00 56.78 107 GLN A CA 1
ATOM 839 C C . GLN A 1 107 ? -19.839 22.377 26.689 1.00 56.78 107 GLN A C 1
ATOM 841 O O . GLN A 1 107 ? -20.147 23.140 25.779 1.00 56.78 107 GLN A O 1
ATOM 846 N N . VAL A 1 108 ? -18.624 21.825 26.763 1.00 57.19 108 VAL A N 1
ATOM 847 C CA . VAL A 1 108 ? -17.492 22.176 25.895 1.00 57.19 108 VAL A CA 1
ATOM 848 C C . VAL A 1 108 ? -17.324 21.187 24.736 1.00 57.19 108 VAL A C 1
ATOM 850 O O . VAL A 1 108 ? -16.840 21.577 23.677 1.00 57.19 108 VAL A O 1
ATOM 853 N N . ILE A 1 109 ? -17.746 19.926 24.892 1.00 57.00 109 ILE A N 1
ATOM 854 C CA . ILE A 1 109 ? -17.669 18.908 23.833 1.00 57.00 109 ILE A CA 1
ATOM 855 C C . ILE A 1 109 ? -18.972 18.098 23.835 1.00 57.00 109 ILE A C 1
ATOM 857 O O . ILE A 1 109 ? -19.256 17.436 24.837 1.00 57.00 109 ILE A O 1
ATOM 861 N N . PRO A 1 110 ? -19.763 18.108 22.745 1.00 56.16 110 PRO A N 1
ATOM 862 C CA . PRO A 1 110 ? -20.924 17.237 22.617 1.00 56.16 110 PRO A CA 1
ATOM 863 C C . PRO A 1 110 ? -20.436 15.791 22.468 1.00 56.16 110 PRO A C 1
ATOM 865 O O . PRO A 1 110 ? -20.094 15.336 21.378 1.00 56.16 110 PRO A O 1
ATOM 868 N N . LEU A 1 111 ? -20.347 15.074 23.585 1.00 59.94 111 LEU A N 1
ATOM 869 C CA . LEU A 1 111 ? -19.957 13.668 23.614 1.00 59.94 111 LEU A CA 1
ATOM 870 C C . LEU A 1 111 ? -21.205 12.788 23.552 1.00 59.94 111 LEU A C 1
ATOM 872 O O . LEU A 1 111 ? -22.210 13.045 24.215 1.00 59.94 111 LEU A O 1
ATOM 876 N N . ARG A 1 112 ? -21.139 11.723 22.751 1.00 62.50 112 ARG A N 1
ATOM 877 C CA . ARG A 1 112 ? -22.199 10.715 22.687 1.00 62.50 112 ARG A CA 1
ATOM 878 C C . ARG A 1 112 ? -22.225 9.930 23.996 1.00 62.50 112 ARG A C 1
ATOM 880 O O . ARG A 1 112 ? -21.176 9.474 24.452 1.00 62.50 112 ARG A O 1
ATOM 887 N N . ARG A 1 113 ? -23.413 9.733 24.575 1.00 70.62 113 ARG A N 1
ATOM 888 C CA . ARG A 1 113 ? -23.567 8.899 25.772 1.00 70.62 113 ARG A CA 1
ATOM 889 C C . ARG A 1 113 ? -23.334 7.421 25.443 1.00 70.62 113 ARG A C 1
ATOM 891 O O . ARG A 1 113 ? -23.812 6.915 24.424 1.00 70.62 113 ARG A O 1
ATOM 898 N N . THR A 1 114 ? -22.636 6.727 26.340 1.00 72.94 114 THR A N 1
ATOM 899 C CA . THR A 1 114 ? -22.291 5.296 26.234 1.00 72.94 114 THR A CA 1
ATOM 900 C C . THR A 1 114 ? -23.495 4.387 26.036 1.00 72.94 114 THR A C 1
ATOM 902 O O . THR A 1 114 ? -23.443 3.473 25.219 1.00 72.94 114 THR A O 1
ATOM 905 N N . ASP A 1 115 ? -24.604 4.662 26.714 1.00 74.19 115 ASP A N 1
ATOM 906 C CA . ASP A 1 115 ? -25.838 3.884 26.601 1.00 74.19 115 ASP A CA 1
ATOM 907 C C . ASP A 1 115 ? -26.436 3.924 25.187 1.00 74.19 115 ASP A C 1
ATOM 909 O O . ASP A 1 115 ? -26.659 2.880 24.573 1.00 74.19 115 ASP A O 1
ATOM 913 N N . GLN A 1 116 ? -26.643 5.117 24.632 1.00 77.25 116 GLN A N 1
ATOM 914 C CA . GLN A 1 116 ? -27.194 5.278 23.285 1.00 77.25 116 GLN A CA 1
ATOM 915 C C . GLN A 1 116 ? -26.257 4.721 22.215 1.00 77.25 116 GLN A C 1
ATOM 917 O O . GLN A 1 116 ? -26.710 4.161 21.215 1.00 77.25 116 GLN A O 1
ATOM 922 N N . ALA A 1 117 ? -24.951 4.829 22.444 1.00 80.12 117 ALA A N 1
ATOM 923 C CA . ALA A 1 117 ? -23.957 4.291 21.540 1.00 80.12 117 ALA A CA 1
ATOM 924 C C . ALA A 1 117 ? -23.974 2.776 21.428 1.00 80.12 117 ALA A C 1
ATOM 926 O O . ALA A 1 117 ? -23.986 2.237 20.318 1.00 80.12 117 ALA A O 1
ATOM 927 N N . LEU A 1 118 ? -24.011 2.110 22.580 1.00 83.69 118 LEU A N 1
ATOM 928 C CA . LEU A 1 118 ? -24.113 0.663 22.660 1.00 83.69 118 LEU A CA 1
ATOM 929 C C . LEU A 1 118 ? -25.430 0.184 22.054 1.00 83.69 118 LEU A C 1
ATOM 931 O O . LEU A 1 118 ? -25.419 -0.754 21.264 1.00 83.69 118 LEU A O 1
ATOM 935 N N . LEU A 1 119 ? -26.548 0.862 22.342 1.00 87.12 119 LEU A N 1
ATOM 936 C CA . LEU A 1 119 ? -27.836 0.529 21.735 1.00 87.12 119 LEU A CA 1
ATOM 937 C C . LEU A 1 119 ? -27.785 0.641 20.211 1.00 87.12 119 LEU A C 1
ATOM 939 O O . LEU A 1 119 ? -28.233 -0.276 19.532 1.00 87.12 119 LEU A O 1
ATOM 943 N N . GLN A 1 120 ? -27.223 1.711 19.649 1.00 83.06 120 GLN A N 1
ATOM 944 C CA . GLN A 1 120 ? -27.109 1.836 18.195 1.00 83.06 120 GLN A CA 1
ATOM 945 C C . GLN A 1 120 ? -26.219 0.740 17.586 1.00 83.06 120 GLN A C 1
ATOM 947 O O . GLN A 1 120 ? -26.572 0.190 16.546 1.00 83.06 120 GLN A O 1
ATOM 952 N N . LEU A 1 121 ? -25.100 0.397 18.234 1.00 86.25 121 LEU A N 1
ATOM 953 C CA . LEU A 1 121 ? -24.224 -0.705 17.816 1.00 86.25 121 LEU A CA 1
ATOM 954 C C . LEU A 1 121 ? -24.963 -2.048 17.810 1.00 86.25 121 LEU A C 1
ATOM 956 O O . LEU A 1 121 ? -24.876 -2.787 16.834 1.00 86.25 121 LEU A O 1
ATOM 960 N N . ILE A 1 122 ? -25.727 -2.331 18.869 1.00 89.69 122 ILE A N 1
ATOM 961 C CA . ILE A 1 122 ? -26.537 -3.549 18.994 1.00 89.69 122 ILE A CA 1
ATOM 962 C C . ILE A 1 122 ? -27.595 -3.611 17.887 1.00 89.69 122 ILE A C 1
ATOM 964 O O . ILE A 1 122 ? -27.726 -4.642 17.237 1.00 89.69 122 ILE A O 1
ATOM 968 N N . HIS A 1 123 ? -28.316 -2.515 17.632 1.00 90.69 123 HIS A N 1
ATOM 969 C CA . HIS A 1 123 ? -29.342 -2.478 16.583 1.00 90.69 123 HIS A CA 1
ATOM 970 C C . HIS A 1 123 ? -28.759 -2.518 15.161 1.00 90.69 123 HIS A C 1
ATOM 972 O O . HIS A 1 123 ? -29.444 -2.945 14.236 1.00 90.69 123 HIS A O 1
ATOM 978 N N . GLY A 1 124 ? -27.522 -2.052 14.968 1.00 87.06 124 GLY A N 1
ATOM 979 C CA . GLY A 1 124 ? -26.856 -2.023 13.665 1.00 87.06 124 GLY A CA 1
ATOM 980 C C . GLY A 1 124 ? -26.104 -3.306 13.295 1.00 87.06 124 GLY A C 1
ATOM 981 O O . GLY A 1 124 ? -25.754 -3.480 12.129 1.00 87.06 124 GLY A O 1
ATOM 982 N N . ALA A 1 125 ? -25.829 -4.196 14.251 1.00 87.69 125 ALA A N 1
ATOM 983 C CA . ALA A 1 125 ? -25.088 -5.430 14.000 1.00 87.69 125 ALA A CA 1
ATOM 984 C C . ALA A 1 125 ? -25.940 -6.445 13.213 1.00 87.69 125 ALA A C 1
ATOM 986 O O . ALA A 1 125 ? -27.022 -6.825 13.650 1.00 87.69 125 ALA A O 1
ATOM 987 N N . GLN A 1 126 ? -25.444 -6.902 12.057 1.00 84.81 126 GLN A N 1
ATOM 988 C CA . GLN A 1 126 ? -26.188 -7.800 11.154 1.00 84.81 126 GLN A CA 1
ATOM 989 C C . GLN A 1 126 ? -25.779 -9.274 11.258 1.00 84.81 126 GLN A C 1
ATOM 991 O O . GLN A 1 126 ? -26.601 -10.152 11.016 1.00 84.81 126 GLN A O 1
ATOM 996 N N . GLU A 1 127 ? -24.524 -9.550 11.612 1.00 87.44 127 GLU A N 1
ATOM 997 C CA . GLU A 1 127 ? -23.984 -10.916 11.622 1.00 87.44 127 GLU A CA 1
ATOM 998 C C . GLU A 1 127 ? -23.486 -11.322 13.008 1.00 87.44 127 GLU A C 1
ATOM 1000 O O . GLU A 1 127 ? -23.943 -12.307 13.583 1.00 87.44 127 GLU A O 1
ATOM 1005 N N . THR A 1 128 ? -22.520 -10.592 13.566 1.00 84.19 128 THR A N 1
ATOM 1006 C CA . THR A 1 128 ? -21.915 -10.935 14.859 1.00 84.19 128 THR A CA 1
ATOM 1007 C C . THR A 1 128 ? -21.424 -9.676 15.563 1.00 84.19 128 THR A C 1
ATOM 1009 O O . THR A 1 128 ? -20.739 -8.851 14.963 1.00 84.19 128 THR A O 1
ATOM 1012 N N . LEU A 1 129 ? -21.753 -9.542 16.851 1.00 87.56 129 LEU A N 1
ATOM 1013 C CA . LEU A 1 129 ? -21.230 -8.503 17.737 1.00 87.56 129 LEU A CA 1
ATOM 1014 C C . LEU A 1 129 ? -20.376 -9.171 18.818 1.00 87.56 129 LEU A C 1
ATOM 1016 O O . LEU A 1 129 ? -20.897 -9.893 19.665 1.00 87.56 129 LEU A O 1
ATOM 1020 N N . HIS A 1 130 ? -19.064 -8.942 18.784 1.00 85.31 130 HIS A N 1
ATOM 1021 C CA . HIS A 1 130 ? -18.157 -9.395 19.836 1.00 85.31 130 HIS A CA 1
ATOM 1022 C C . HIS A 1 130 ? -17.918 -8.255 20.828 1.00 85.31 130 HIS A C 1
ATOM 1024 O O . HIS A 1 130 ? -17.572 -7.144 20.430 1.00 85.31 130 HIS A O 1
ATOM 1030 N N . THR A 1 131 ? -18.115 -8.513 22.119 1.00 85.56 131 THR A N 1
ATOM 1031 C CA . THR A 1 131 ? -17.981 -7.497 23.169 1.00 85.56 131 THR A CA 1
ATOM 1032 C C . THR A 1 131 ? -17.126 -8.034 24.303 1.00 85.56 131 THR A C 1
ATOM 1034 O O . THR A 1 131 ? -17.365 -9.129 24.805 1.00 85.56 131 THR A O 1
ATOM 1037 N N . VAL A 1 132 ? -16.151 -7.233 24.726 1.00 87.31 132 VAL A N 1
ATOM 1038 C CA . VAL A 1 132 ? -15.327 -7.492 25.907 1.00 87.31 132 VAL A CA 1
ATOM 1039 C C . VAL A 1 132 ? -15.580 -6.360 26.893 1.00 87.31 132 VAL A C 1
ATOM 1041 O O . VAL A 1 132 ? -15.512 -5.189 26.526 1.00 87.31 132 VAL A O 1
ATOM 1044 N N . SER A 1 133 ? -15.907 -6.705 28.135 1.00 83.25 133 SER A N 1
ATOM 1045 C CA . SER A 1 133 ? -16.159 -5.746 29.209 1.00 83.25 133 SER A CA 1
ATOM 1046 C C . SER A 1 133 ? -15.386 -6.160 30.452 1.00 83.25 133 SER A C 1
ATOM 1048 O O . SER A 1 133 ? -15.231 -7.349 30.728 1.00 83.25 133 SER A O 1
ATOM 1050 N N . PHE A 1 134 ? -14.910 -5.170 31.199 1.00 84.31 134 PHE A N 1
ATOM 1051 C CA . PHE A 1 134 ? -14.212 -5.358 32.461 1.00 84.31 134 PHE A CA 1
ATOM 1052 C C . PHE A 1 134 ? -14.935 -4.555 33.537 1.00 84.31 134 PHE A C 1
ATOM 1054 O O . PHE A 1 134 ? -15.298 -3.400 33.317 1.00 84.31 134 PHE A O 1
ATOM 1061 N N . ALA A 1 135 ? -15.125 -5.160 34.706 1.00 85.31 135 ALA A N 1
ATOM 1062 C CA . ALA A 1 135 ? -15.663 -4.489 35.879 1.00 85.31 135 ALA A CA 1
ATOM 1063 C C . ALA A 1 135 ? -14.595 -4.477 36.972 1.00 85.31 135 ALA A C 1
ATOM 1065 O O . ALA A 1 135 ? -14.031 -5.518 37.309 1.00 85.31 135 ALA A O 1
ATOM 1066 N N . VAL A 1 136 ? -14.324 -3.301 37.533 1.00 81.25 136 VAL A N 1
ATOM 1067 C CA . VAL A 1 136 ? -13.441 -3.176 38.693 1.00 81.25 136 VAL A CA 1
ATOM 1068 C C . VAL A 1 136 ? -14.286 -3.330 39.953 1.00 81.25 136 VAL A C 1
ATOM 1070 O O . VAL A 1 136 ? -15.214 -2.558 40.186 1.00 81.25 136 VAL A O 1
ATOM 1073 N N . TYR A 1 137 ? -13.967 -4.333 40.768 1.00 81.44 137 TYR A N 1
ATOM 1074 C CA . TYR A 1 137 ? -14.626 -4.591 42.045 1.00 81.44 137 TYR A CA 1
ATOM 1075 C C . TYR A 1 137 ? -13.627 -4.386 43.184 1.00 81.44 137 TYR A C 1
ATOM 1077 O O . TYR A 1 137 ? -12.549 -4.970 43.159 1.00 81.44 137 TYR A O 1
ATOM 1085 N N . ARG A 1 138 ? -13.998 -3.568 44.180 1.00 79.38 138 ARG A N 1
ATOM 1086 C CA . ARG A 1 138 ? -13.138 -3.159 45.312 1.00 79.38 138 ARG A CA 1
ATOM 1087 C C . ARG A 1 138 ? -11.834 -2.471 44.883 1.00 79.38 138 ARG A C 1
ATOM 1089 O O . ARG A 1 138 ? -10.751 -2.884 45.282 1.00 79.38 138 ARG A O 1
ATOM 1096 N N . ALA A 1 139 ? -11.944 -1.406 44.091 1.00 79.31 139 ALA A N 1
ATOM 1097 C CA . ALA A 1 139 ? -10.812 -0.509 43.879 1.00 79.31 139 ALA A CA 1
ATOM 1098 C C . ALA A 1 139 ? -10.440 0.174 45.203 1.00 79.31 139 ALA A C 1
ATOM 1100 O O . ALA A 1 139 ? -11.305 0.760 45.858 1.00 79.31 139 ALA A O 1
ATOM 1101 N N . GLU A 1 140 ? -9.171 0.096 45.591 1.00 83.44 140 GLU A N 1
ATOM 1102 C CA . GLU A 1 140 ? -8.642 0.916 46.677 1.00 83.44 140 GLU A CA 1
ATOM 1103 C C . GLU A 1 140 ? -8.639 2.388 46.248 1.00 83.44 140 GLU A C 1
ATOM 1105 O O . GLU A 1 140 ? -8.377 2.714 45.086 1.00 83.44 140 GLU A O 1
ATOM 1110 N N . ALA A 1 141 ? -8.976 3.283 47.177 1.00 78.31 141 ALA A N 1
ATOM 1111 C CA . ALA A 1 141 ? -8.927 4.711 46.912 1.00 78.31 141 ALA A CA 1
ATOM 1112 C C . ALA A 1 141 ? -7.466 5.140 46.739 1.00 78.31 141 ALA A C 1
ATOM 1114 O O . ALA A 1 141 ? -6.630 4.878 47.604 1.00 78.31 141 ALA A O 1
ATOM 1115 N N . ILE A 1 142 ? -7.170 5.823 45.634 1.00 75.75 142 ILE A N 1
ATOM 1116 C CA . ILE A 1 142 ? -5.875 6.479 45.462 1.00 75.75 142 ILE A CA 1
ATOM 1117 C C . ILE A 1 142 ? -5.855 7.636 46.465 1.00 75.75 142 ILE A C 1
ATOM 1119 O O . ILE A 1 142 ? -6.730 8.502 46.410 1.00 75.75 142 ILE A O 1
ATOM 1123 N N . THR A 1 143 ? -4.924 7.586 47.419 1.00 58.97 143 THR A N 1
ATOM 1124 C CA . THR A 1 143 ? -4.742 8.614 48.458 1.00 58.97 143 THR A CA 1
ATOM 1125 C C . THR A 1 143 ? -3.623 9.564 48.072 1.00 58.97 143 THR A C 1
ATOM 1127 O O . THR A 1 143 ? -2.656 9.086 47.436 1.00 58.97 143 THR A O 1
#

Sequence (143 aa):
MRAQRRLAQEIHRLVADLPDELVNSLANALSRAGTADWRQIRARAVDAVAQPGVRERVGEFLDFWCSNAPDVDPESVALGLLAAAQVEEHHRHRQRLELVWTGPDSQVIPLRRTDQALLQLIHGAQETLHTVSFAVYRAEAIT

Secondary structure (DSSP, 8-state):
-HHHHHHHHHHHHHHHHS-HHHHHHHHHHHHT-TT--HHHHHHHHHHT--SHHHHHHHHHHHHHHHHH-TTS-HHHHHHHHHHHHHHHHHHHHHS-------SS--TTS-PPPHHHHHHHHHHH-SS----------SPPPP-

Foldseek 3Di:
DVLVVVLLVLLLVLLLPDDPVLLLLLLVLLLPCPVNDLVSSLVSNLVSDDDPVNSVSSNVSSVSCCVRPVVQGSNNSSVSNVVSNVVSVVVVVVPDDADADDDPDDPPDPHHHPVVVVVVVVVPDDDDDDDDDDDDDPDDDDD